Protein AF-A0A8J7C2B3-F1 (afdb_monomer_lite)

Structure (mmCIF, N/CA/C/O backbone):
data_AF-A0A8J7C2B3-F1
#
_entry.id   AF-A0A8J7C2B3-F1
#
loop_
_atom_site.group_PDB
_atom_site.id
_atom_site.type_symbol
_atom_site.label_atom_id
_atom_site.label_alt_id
_atom_site.label_comp_id
_atom_site.label_asym_id
_atom_site.label_entity_id
_atom_site.label_seq_id
_atom_site.pdbx_PDB_ins_code
_atom_site.Cartn_x
_atom_site.Cartn_y
_atom_site.Cartn_z
_atom_site.occupancy
_atom_site.B_iso_or_equiv
_atom_site.auth_seq_id
_atom_site.auth_comp_id
_atom_site.auth_asym_id
_atom_site.auth_atom_id
_atom_site.pdbx_PDB_model_num
ATOM 1 N N . MET A 1 1 ? -3.741 7.233 14.315 1.00 63.91 1 MET A N 1
ATOM 2 C CA . MET A 1 1 ? -2.740 7.835 13.414 1.00 63.91 1 MET A CA 1
ATOM 3 C C . MET A 1 1 ? -3.513 8.546 12.327 1.00 63.91 1 MET A C 1
ATOM 5 O O . MET A 1 1 ? -4.612 8.099 12.030 1.00 63.91 1 MET A O 1
ATOM 9 N N . THR A 1 2 ? -3.011 9.668 11.826 1.00 82.31 2 THR A N 1
ATOM 10 C CA . THR A 1 2 ? -3.606 10.317 10.649 1.00 82.31 2 THR A CA 1
ATOM 11 C C . THR A 1 2 ? -3.205 9.516 9.408 1.00 82.31 2 THR A C 1
ATOM 13 O O . THR A 1 2 ? -2.200 8.808 9.455 1.00 82.31 2 THR A O 1
ATOM 16 N N . GLU A 1 3 ? -3.984 9.598 8.329 1.00 89.44 3 GLU A N 1
ATOM 17 C CA . GLU A 1 3 ? -3.579 9.087 7.013 1.00 89.44 3 GLU A CA 1
ATOM 18 C C . GLU A 1 3 ? -2.138 9.539 6.681 1.00 89.44 3 GLU A C 1
ATOM 20 O O . GLU A 1 3 ? -1.842 10.731 6.826 1.00 89.44 3 GLU A O 1
ATOM 25 N N . PRO A 1 4 ? -1.236 8.614 6.299 1.00 92.25 4 PRO A N 1
ATOM 26 C CA . PRO A 1 4 ? 0.139 8.955 5.942 1.00 92.25 4 PRO A CA 1
ATOM 27 C C . PRO A 1 4 ? 0.186 9.709 4.606 1.00 92.25 4 PRO A C 1
ATOM 29 O O . PRO A 1 4 ? -0.692 9.542 3.768 1.00 92.25 4 PRO A O 1
ATOM 32 N N . ASP A 1 5 ? 1.234 10.497 4.355 1.00 92.94 5 ASP A N 1
ATOM 33 C CA . ASP A 1 5 ? 1.399 11.187 3.063 1.00 92.94 5 ASP A CA 1
ATOM 34 C C . ASP A 1 5 ? 1.707 10.217 1.904 1.00 92.94 5 ASP A C 1
ATOM 36 O O . ASP A 1 5 ? 1.377 10.478 0.743 1.00 92.94 5 ASP A O 1
ATOM 40 N N . PHE A 1 6 ? 2.369 9.100 2.207 1.00 93.75 6 PHE A N 1
ATOM 41 C CA . PHE A 1 6 ? 2.670 8.024 1.269 1.00 93.75 6 PHE A CA 1
ATOM 42 C C . PHE A 1 6 ? 2.889 6.704 2.003 1.00 93.75 6 PHE A C 1
ATOM 44 O O . PHE A 1 6 ? 3.150 6.667 3.205 1.00 93.75 6 PHE A O 1
ATOM 51 N N . LEU A 1 7 ? 2.825 5.617 1.242 1.00 95.12 7 LEU A N 1
ATOM 52 C CA . LEU A 1 7 ? 3.234 4.292 1.689 1.00 95.12 7 LEU A CA 1
ATOM 53 C C . LEU A 1 7 ? 4.487 3.858 0.936 1.00 95.12 7 LEU A C 1
ATOM 55 O O . LEU A 1 7 ? 4.627 4.140 -0.252 1.00 95.12 7 LEU A O 1
ATOM 59 N N . VAL A 1 8 ? 5.391 3.147 1.590 1.00 95.56 8 VAL A N 1
ATOM 60 C CA . VAL A 1 8 ? 6.576 2.565 0.968 1.00 95.56 8 VAL A CA 1
ATOM 61 C C . VAL A 1 8 ? 6.225 1.179 0.451 1.00 95.56 8 VAL A C 1
ATOM 63 O O . VAL A 1 8 ? 5.757 0.327 1.198 1.00 95.56 8 VAL A O 1
ATOM 66 N N . CYS A 1 9 ? 6.422 0.946 -0.847 1.00 95.62 9 CYS A N 1
ATOM 67 C CA . CYS A 1 9 ? 6.226 -0.377 -1.427 1.00 95.62 9 CYS A CA 1
ATOM 68 C C . CYS A 1 9 ? 7.395 -1.287 -1.051 1.00 95.62 9 CYS A C 1
ATOM 70 O O . CYS A 1 9 ? 8.495 -1.089 -1.561 1.00 95.62 9 CYS A O 1
ATOM 72 N N . MET A 1 10 ? 7.150 -2.331 -0.259 1.00 94.06 10 MET A N 1
ATOM 73 C CA . MET A 1 10 ? 8.194 -3.275 0.162 1.00 94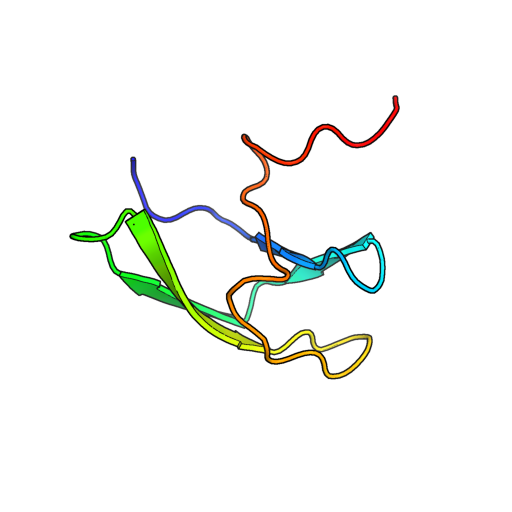.06 10 MET A CA 1
ATOM 74 C C . MET A 1 10 ? 8.781 -4.091 -0.999 1.00 94.06 10 MET A C 1
ATOM 76 O O . MET A 1 10 ? 9.871 -4.643 -0.890 1.00 94.06 10 MET A O 1
ATOM 80 N N . GLN A 1 11 ? 8.076 -4.175 -2.133 1.00 95.31 11 GLN A N 1
ATOM 81 C CA . GLN A 1 11 ? 8.544 -4.949 -3.285 1.00 95.31 11 GLN A CA 1
ATOM 82 C C . GLN A 1 11 ? 9.662 -4.242 -4.067 1.00 95.31 11 GLN A C 1
ATOM 84 O O . GLN A 1 11 ? 10.532 -4.901 -4.636 1.00 95.31 11 GLN A O 1
ATOM 89 N N . CYS A 1 12 ? 9.619 -2.911 -4.167 1.00 95.38 12 CYS A N 1
ATOM 90 C CA . CYS A 1 12 ? 10.575 -2.147 -4.977 1.00 95.38 12 CYS A CA 1
ATOM 91 C C . CYS A 1 12 ? 11.165 -0.926 -4.277 1.00 95.38 12 CYS A C 1
ATOM 93 O O . CYS A 1 12 ? 11.889 -0.173 -4.923 1.00 95.38 12 CYS A O 1
ATOM 95 N N . ASP A 1 13 ? 10.865 -0.747 -2.994 1.00 94.56 13 ASP A N 1
ATOM 96 C CA . ASP A 1 13 ? 11.461 0.274 -2.139 1.00 94.56 13 ASP A CA 1
ATOM 97 C C . ASP A 1 13 ? 11.193 1.708 -2.622 1.00 94.56 13 ASP A C 1
ATOM 99 O O . ASP A 1 13 ? 12.052 2.585 -2.636 1.00 94.56 13 ASP A O 1
ATOM 103 N N . THR A 1 14 ? 9.973 1.945 -3.112 1.00 94.19 14 THR A N 1
ATOM 104 C CA . THR A 1 14 ? 9.578 3.251 -3.657 1.00 94.19 14 THR A CA 1
ATOM 105 C C . THR A 1 14 ? 8.338 3.807 -2.969 1.00 94.19 14 THR A C 1
ATOM 107 O O . THR A 1 14 ? 7.399 3.040 -2.719 1.00 94.19 14 THR A O 1
ATOM 110 N N . PRO A 1 15 ? 8.261 5.134 -2.768 1.00 95.25 15 PRO A N 1
ATOM 111 C CA . PRO A 1 15 ? 7.079 5.775 -2.211 1.00 95.25 15 PRO A CA 1
ATOM 112 C C . PRO A 1 15 ? 5.890 5.695 -3.178 1.00 95.25 15 PRO A C 1
ATOM 114 O O . PRO A 1 15 ? 6.025 5.866 -4.393 1.00 95.25 15 PRO A O 1
ATOM 117 N N . CYS A 1 16 ? 4.710 5.447 -2.624 1.00 95.12 16 CYS A N 1
ATOM 118 C CA . CYS A 1 16 ? 3.448 5.281 -3.327 1.00 95.12 16 CYS A CA 1
ATOM 119 C C . CYS A 1 16 ? 2.404 6.248 -2.769 1.00 95.12 16 CYS A C 1
ATOM 121 O O . CYS A 1 16 ? 2.052 6.201 -1.594 1.00 95.12 16 CYS A O 1
ATOM 123 N N . TYR A 1 17 ? 1.888 7.097 -3.655 1.00 94.50 17 TYR A N 1
ATOM 124 C CA . TYR A 1 17 ? 0.944 8.173 -3.331 1.00 94.50 17 TYR A CA 1
ATOM 125 C C . TYR A 1 17 ? -0.498 7.861 -3.764 1.00 94.50 17 TYR A C 1
ATOM 127 O O . TYR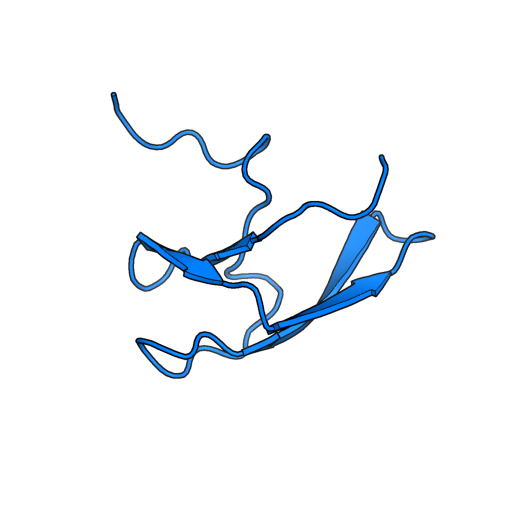 A 1 17 ? -1.382 8.697 -3.619 1.00 94.50 17 TYR A O 1
ATOM 135 N N . ILE A 1 18 ? -0.733 6.689 -4.367 1.00 94.44 18 ILE A N 1
ATOM 136 C CA . ILE A 1 18 ? -2.055 6.263 -4.842 1.00 94.44 18 ILE A CA 1
ATOM 137 C C . ILE A 1 18 ? -2.513 5.077 -4.001 1.00 94.44 18 ILE A C 1
ATOM 139 O O . ILE A 1 18 ? -2.137 3.931 -4.258 1.00 94.44 18 ILE A O 1
ATOM 143 N N . PHE A 1 19 ? -3.311 5.386 -2.986 1.00 95.56 19 PHE A N 1
ATOM 144 C CA . PHE A 1 19 ? -3.927 4.431 -2.076 1.00 95.56 19 PHE A CA 1
ATOM 145 C C . PHE A 1 19 ? -5.219 5.015 -1.491 1.00 95.56 19 PHE A C 1
ATOM 147 O O . PHE A 1 19 ? -5.453 6.220 -1.547 1.00 95.56 19 PHE A O 1
ATOM 154 N N . GLU A 1 20 ? -6.062 4.144 -0.949 1.00 95.50 20 GLU A N 1
ATOM 155 C CA . GLU A 1 20 ? -7.200 4.497 -0.103 1.00 95.50 20 GLU A CA 1
ATOM 156 C C . GLU A 1 20 ? -6.882 4.054 1.328 1.00 95.50 20 GLU A C 1
ATOM 158 O O . GLU A 1 20 ? -6.507 2.899 1.547 1.00 95.50 20 GLU A O 1
ATOM 163 N N . TRP A 1 21 ? -7.017 4.950 2.305 1.00 94.12 21 T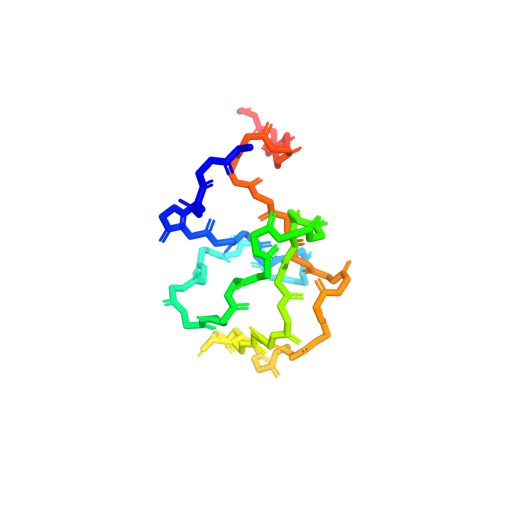RP A N 1
ATOM 164 C CA . TRP A 1 21 ? -6.72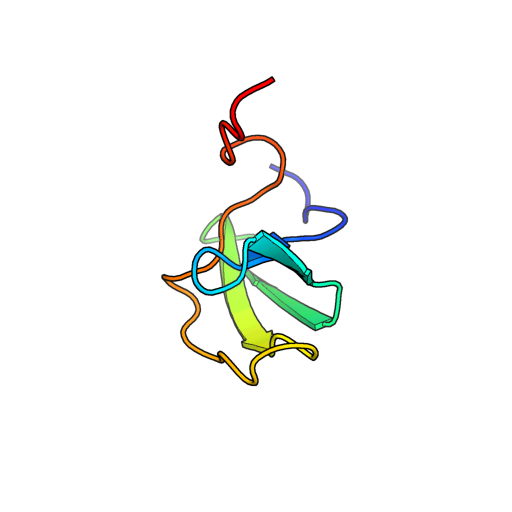8 4.667 3.711 1.00 94.12 21 TRP A CA 1
ATOM 165 C C . TRP A 1 21 ? -7.993 4.337 4.513 1.00 94.12 21 TRP A C 1
ATOM 167 O O . TRP A 1 21 ? -9.032 4.982 4.374 1.00 94.12 21 TRP A O 1
ATOM 177 N N . ASP A 1 22 ? -7.906 3.329 5.381 1.00 92.94 22 ASP A N 1
ATOM 178 C CA . ASP A 1 22 ? -8.946 2.966 6.346 1.00 92.94 22 ASP A CA 1
ATOM 179 C C . ASP A 1 22 ? -8.537 3.475 7.737 1.00 92.94 22 ASP A C 1
ATOM 181 O O . ASP A 1 22 ? -7.698 2.870 8.405 1.00 92.94 22 ASP A O 1
ATOM 185 N N . ASP A 1 23 ? -9.127 4.596 8.166 1.00 90.25 23 ASP A N 1
ATOM 186 C CA . ASP A 1 23 ? -8.823 5.252 9.452 1.00 90.25 23 ASP A CA 1
ATOM 187 C C . ASP A 1 23 ? -9.203 4.383 10.669 1.00 90.25 23 ASP A C 1
ATOM 189 O O . ASP A 1 23 ? -8.542 4.430 11.702 1.00 90.25 23 ASP A O 1
ATOM 193 N N . ASP A 1 24 ? -10.218 3.519 10.534 1.00 91.56 24 ASP A N 1
ATOM 194 C CA . ASP A 1 24 ? -10.656 2.608 11.602 1.00 91.56 24 ASP A CA 1
ATOM 195 C C . ASP A 1 24 ? -9.636 1.483 11.825 1.00 91.56 24 ASP A C 1
ATOM 197 O O . ASP A 1 24 ? -9.354 1.086 12.957 1.00 91.56 24 ASP A O 1
ATOM 201 N N . LYS A 1 25 ? -9.040 0.988 10.733 1.00 89.62 25 LYS A N 1
ATOM 202 C CA . LYS A 1 25 ? -8.052 -0.100 10.767 1.00 89.62 25 LYS A CA 1
ATOM 203 C C . LYS A 1 25 ? -6.599 0.366 10.735 1.00 89.62 25 LYS A C 1
ATOM 205 O O . LYS A 1 25 ? -5.724 -0.493 10.833 1.00 89.62 25 LYS A O 1
ATOM 210 N N . LEU A 1 26 ? -6.361 1.670 10.579 1.00 88.44 26 LEU A N 1
ATOM 211 C CA . LEU A 1 26 ? -5.045 2.288 10.404 1.00 88.44 26 LEU A CA 1
ATOM 212 C C . LEU A 1 26 ? -4.196 1.558 9.351 1.00 88.44 26 LEU A C 1
ATOM 214 O O . LEU A 1 26 ? -3.056 1.186 9.613 1.00 88.44 26 LEU A O 1
ATOM 218 N N . LYS A 1 27 ? -4.781 1.289 8.178 1.00 90.19 27 LYS A N 1
ATOM 219 C CA . LYS A 1 27 ? -4.092 0.595 7.081 1.00 90.19 27 LYS A CA 1
ATOM 220 C C . LYS A 1 27 ? -4.642 0.970 5.711 1.00 90.19 27 LYS A C 1
ATOM 222 O O . LYS A 1 27 ? -5.789 1.402 5.593 1.00 90.19 27 LYS A O 1
ATOM 227 N N . ALA A 1 28 ? -3.865 0.690 4.667 1.00 92.75 28 ALA A N 1
ATOM 228 C CA . ALA A 1 28 ? -4.334 0.789 3.291 1.00 92.75 28 ALA A CA 1
ATOM 229 C C . ALA A 1 28 ? -5.480 -0.200 3.030 1.00 92.75 28 ALA A C 1
ATOM 231 O O . ALA A 1 28 ? -5.371 -1.403 3.294 1.00 92.75 28 ALA A O 1
ATOM 232 N N . ARG A 1 29 ? -6.587 0.312 2.500 1.00 94.44 29 ARG A N 1
ATOM 233 C CA . ARG A 1 29 ? -7.706 -0.480 1.993 1.00 94.44 29 ARG A CA 1
ATOM 234 C C . ARG A 1 29 ? -7.456 -0.953 0.566 1.00 94.44 29 ARG A C 1
ATOM 236 O O . ARG A 1 29 ? -7.703 -2.120 0.279 1.00 94.44 29 ARG A O 1
ATOM 243 N N . ASP A 1 30 ? -6.922 -0.063 -0.260 1.00 95.44 30 ASP A N 1
ATOM 244 C CA . ASP A 1 30 ? -6.508 -0.299 -1.641 1.00 95.44 30 ASP A CA 1
ATOM 245 C C . ASP A 1 30 ? -5.213 0.479 -1.899 1.00 95.44 30 ASP A C 1
ATOM 247 O O . ASP A 1 30 ? -5.021 1.563 -1.352 1.00 95.44 30 ASP A O 1
ATOM 251 N N . VAL A 1 31 ? -4.313 -0.059 -2.719 1.00 96.31 31 VAL A N 1
ATOM 252 C CA . VAL A 1 31 ? -3.037 0.582 -3.067 1.00 96.31 31 VAL A CA 1
ATOM 253 C C . VAL A 1 31 ? -2.569 0.089 -4.427 1.00 96.31 31 VAL A C 1
ATOM 255 O O . VAL A 1 31 ? -2.853 -1.042 -4.810 1.00 96.31 31 VAL A O 1
ATOM 258 N N . LEU A 1 32 ? -1.851 0.933 -5.166 1.00 96.31 32 LEU A N 1
ATOM 259 C CA . LEU A 1 32 ? -1.177 0.516 -6.390 1.00 96.31 32 LEU A CA 1
ATOM 260 C C . LEU A 1 32 ? 0.168 1.221 -6.537 1.00 96.31 32 LEU A C 1
ATOM 262 O O . LEU A 1 32 ? 0.243 2.432 -6.776 1.00 96.31 32 LEU A O 1
ATOM 266 N N . CYS A 1 33 ? 1.241 0.438 -6.492 1.00 96.81 33 CYS A N 1
ATOM 267 C CA . CYS A 1 33 ? 2.569 0.913 -6.824 1.00 96.81 33 CYS A CA 1
ATOM 268 C C . CYS A 1 33 ? 2.656 1.229 -8.319 1.00 96.81 33 CYS A C 1
ATOM 270 O O . CYS A 1 33 ? 2.601 0.343 -9.170 1.00 96.81 33 CYS A O 1
ATOM 272 N N . GLN A 1 34 ? 2.873 2.503 -8.641 1.00 95.31 34 GLN A N 1
ATOM 273 C CA . GLN A 1 34 ? 3.013 2.962 -10.026 1.00 95.31 34 GLN A CA 1
ATOM 274 C C . GLN A 1 34 ? 4.358 2.565 -10.666 1.00 95.31 34 GLN A C 1
ATOM 276 O O . GLN A 1 34 ? 4.550 2.783 -11.859 1.00 95.31 34 GLN A O 1
ATOM 281 N N . ILE A 1 35 ? 5.291 2.003 -9.886 1.00 96.75 35 ILE A N 1
ATOM 282 C CA . ILE A 1 35 ? 6.641 1.642 -10.338 1.00 96.75 35 ILE A CA 1
ATOM 283 C C . ILE A 1 35 ? 6.716 0.167 -10.740 1.00 96.75 35 ILE A C 1
ATOM 285 O O . ILE A 1 35 ? 7.115 -0.146 -11.859 1.00 96.75 35 ILE A O 1
ATOM 289 N N . CYS A 1 36 ? 6.323 -0.741 -9.842 1.00 96.44 36 CYS A N 1
ATOM 290 C CA . CYS A 1 36 ? 6.397 -2.187 -10.076 1.00 96.44 36 CYS A CA 1
ATOM 291 C C . CYS A 1 36 ? 5.037 -2.852 -10.340 1.00 96.44 36 CYS A C 1
ATOM 293 O O . CYS A 1 36 ? 5.004 -4.020 -10.722 1.00 96.44 36 CYS A O 1
ATOM 295 N N . GLY A 1 37 ? 3.926 -2.132 -10.147 1.00 96.06 37 GLY A N 1
ATOM 296 C CA . GLY A 1 37 ? 2.571 -2.657 -10.327 1.00 96.06 37 GLY A CA 1
ATOM 297 C C . GLY A 1 37 ? 2.029 -3.470 -9.148 1.00 96.06 37 GLY A C 1
ATOM 298 O O . GLY A 1 37 ? 0.983 -4.085 -9.303 1.00 96.06 37 GLY A O 1
ATOM 299 N N . ASN A 1 38 ? 2.716 -3.492 -7.999 1.00 96.62 38 ASN A N 1
ATOM 300 C CA . ASN A 1 38 ? 2.225 -4.163 -6.793 1.00 96.62 38 ASN A CA 1
ATOM 301 C C . ASN A 1 38 ? 0.922 -3.522 -6.288 1.00 96.62 38 ASN A C 1
ATOM 303 O O . ASN A 1 38 ? 0.862 -2.304 -6.135 1.00 96.62 38 ASN A O 1
ATOM 307 N N . ASP A 1 39 ? -0.085 -4.335 -5.995 1.00 96.06 39 ASP A N 1
ATOM 308 C CA . ASP A 1 39 ? -1.385 -3.943 -5.440 1.00 96.06 39 ASP A CA 1
ATOM 309 C C . ASP A 1 39 ? -1.714 -4.652 -4.112 1.00 96.06 39 ASP A C 1
ATOM 311 O O . ASP A 1 39 ? -2.781 -4.463 -3.526 1.00 96.06 39 ASP A O 1
ATOM 315 N N . ALA A 1 40 ? -0.792 -5.466 -3.593 1.00 95.69 40 ALA A N 1
ATOM 316 C CA . ALA A 1 40 ? -0.993 -6.187 -2.348 1.00 95.69 40 ALA A CA 1
ATOM 317 C C . ALA A 1 40 ? -0.841 -5.245 -1.145 1.00 95.69 40 ALA A C 1
ATOM 319 O O . ALA A 1 40 ? 0.271 -4.937 -0.742 1.00 95.69 40 ALA A O 1
ATOM 320 N N . THR A 1 41 ? -1.946 -4.831 -0.517 1.00 93.69 41 THR A N 1
ATOM 321 C CA . THR A 1 41 ? -1.957 -3.882 0.623 1.00 93.69 41 THR A CA 1
ATOM 322 C C . THR A 1 41 ? -1.068 -4.262 1.807 1.00 93.69 41 THR A C 1
ATOM 324 O O . THR A 1 41 ? -0.606 -3.377 2.516 1.00 93.69 41 THR A O 1
ATOM 327 N N . GLY A 1 42 ? -0.812 -5.556 2.027 1.00 93.56 42 GLY A N 1
ATOM 328 C CA . GLY A 1 42 ? 0.105 -6.035 3.069 1.00 93.56 42 GLY A CA 1
ATOM 329 C C . GLY A 1 42 ? 1.592 -5.903 2.724 1.00 93.56 42 GLY A C 1
ATOM 330 O O . GLY A 1 42 ? 2.425 -6.204 3.567 1.00 93.56 42 GLY A O 1
ATOM 331 N N . GLU A 1 43 ? 1.919 -5.481 1.502 1.00 95.00 43 GLU A N 1
ATOM 332 C CA . GLU A 1 43 ? 3.284 -5.267 1.001 1.00 95.00 43 GLU A CA 1
ATOM 333 C C . GLU A 1 43 ? 3.644 -3.772 0.937 1.00 95.00 43 GLU A C 1
ATOM 335 O O . GLU A 1 43 ? 4.479 -3.343 0.133 1.00 95.00 43 GLU A O 1
ATOM 340 N N . PHE A 1 44 ? 2.971 -2.967 1.760 1.00 94.62 44 PHE A N 1
ATOM 341 C CA . PHE A 1 44 ? 3.183 -1.534 1.878 1.00 94.62 44 PHE A CA 1
ATOM 342 C C . PHE A 1 44 ? 3.255 -1.141 3.347 1.00 94.62 44 PHE A C 1
ATOM 344 O O . PHE A 1 44 ? 2.403 -1.541 4.138 1.00 94.62 44 PHE A O 1
ATOM 351 N N . GLU A 1 45 ? 4.245 -0.326 3.683 1.00 93.75 45 GLU A N 1
ATOM 352 C CA . GLU A 1 45 ? 4.466 0.180 5.036 1.00 93.75 45 GLU A CA 1
ATOM 353 C C . GLU A 1 45 ? 4.305 1.698 5.061 1.00 93.75 45 GLU A C 1
ATOM 355 O O . GLU A 1 45 ? 4.490 2.376 4.050 1.00 93.75 45 GLU A O 1
ATOM 360 N N . THR A 1 46 ? 3.926 2.253 6.206 1.00 91.81 46 THR A N 1
ATOM 361 C CA . THR A 1 46 ? 3.965 3.708 6.392 1.00 91.81 46 THR A CA 1
ATOM 362 C C . THR A 1 46 ? 5.415 4.181 6.500 1.00 91.81 46 THR A C 1
ATOM 364 O O . THR A 1 46 ? 6.279 3.408 6.900 1.00 91.81 46 THR A O 1
ATOM 367 N N . ASP A 1 47 ? 5.698 5.445 6.175 1.00 85.75 47 ASP A N 1
ATOM 368 C CA . ASP A 1 47 ? 7.034 6.039 6.380 1.00 85.75 47 ASP A CA 1
ATOM 369 C C . ASP A 1 47 ? 7.531 5.896 7.833 1.00 85.75 47 ASP A C 1
ATOM 371 O O . ASP A 1 47 ? 8.710 5.661 8.065 1.00 85.75 47 ASP A O 1
ATOM 375 N N . GLU A 1 48 ? 6.621 5.957 8.812 1.00 84.06 48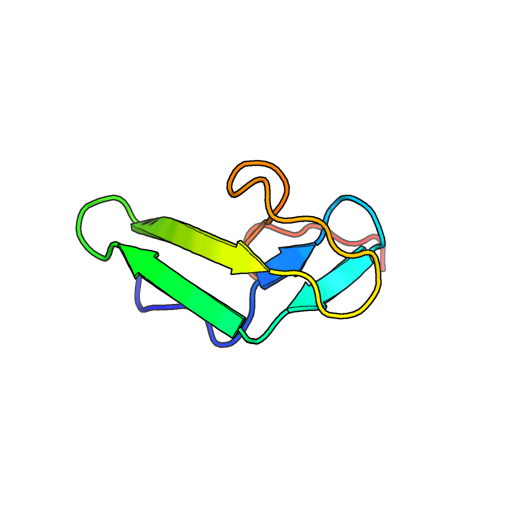 GLU A N 1
ATOM 376 C CA . GLU A 1 48 ? 6.950 5.778 10.233 1.00 84.06 48 GLU A CA 1
ATOM 377 C C . GLU A 1 48 ? 7.346 4.333 10.587 1.00 84.06 48 GLU A C 1
ATOM 379 O O . GLU A 1 48 ? 8.145 4.115 11.499 1.00 84.06 48 GLU A O 1
ATOM 384 N N . GLU A 1 49 ? 6.762 3.339 9.912 1.00 83.94 49 GLU A N 1
ATOM 385 C CA . GLU A 1 49 ? 7.057 1.915 10.129 1.00 83.94 49 GLU A CA 1
ATOM 386 C C . GLU A 1 49 ? 8.238 1.430 9.287 1.00 83.94 49 GLU A C 1
ATOM 388 O O . GLU A 1 49 ? 8.981 0.535 9.705 1.00 83.94 49 GLU A O 1
ATOM 393 N N . TYR A 1 50 ? 8.431 2.043 8.123 1.00 81.94 50 TYR A N 1
ATOM 394 C CA . TYR A 1 50 ? 9.481 1.699 7.191 1.00 81.94 50 TYR A CA 1
ATOM 395 C C . TYR A 1 50 ? 10.852 2.092 7.762 1.00 81.94 50 TYR A C 1
ATOM 397 O O . TYR A 1 50 ? 11.281 3.243 7.733 1.00 81.94 50 TYR A O 1
ATOM 405 N N . ASN A 1 51 ? 11.571 1.100 8.286 1.00 69.94 51 ASN A N 1
ATOM 406 C CA . ASN A 1 51 ? 12.926 1.253 8.821 1.00 69.94 51 ASN A CA 1
ATOM 407 C C . ASN A 1 51 ? 13.975 1.073 7.711 1.00 69.94 51 ASN A C 1
ATOM 409 O O . ASN A 1 51 ? 14.854 0.217 7.824 1.00 69.94 51 ASN A O 1
ATOM 413 N N . GLY A 1 52 ? 13.857 1.836 6.621 1.00 61.72 52 GLY A N 1
ATOM 414 C CA . GLY A 1 52 ? 14.864 1.850 5.559 1.00 61.72 52 GLY A CA 1
ATOM 415 C C . GLY A 1 52 ? 16.253 2.123 6.133 1.00 61.72 52 GLY A C 1
ATOM 416 O O . GLY A 1 52 ? 16.422 3.034 6.943 1.00 61.72 52 GLY A O 1
ATOM 417 N N . GLU A 1 53 ? 17.228 1.294 5.762 1.00 63.66 53 GLU A N 1
ATOM 418 C CA . GLU A 1 53 ? 18.600 1.395 6.260 1.00 63.66 53 GLU A CA 1
ATOM 419 C C . GLU A 1 53 ? 19.213 2.736 5.811 1.00 63.66 53 GLU A C 1
ATOM 421 O O . GLU A 1 53 ? 19.252 3.033 4.615 1.00 63.66 53 GLU A O 1
ATOM 426 N N . GLU A 1 54 ? 19.647 3.549 6.779 1.00 56.91 54 GLU A N 1
ATOM 427 C CA . GLU A 1 54 ? 20.327 4.842 6.581 1.00 56.91 54 GLU A CA 1
ATOM 428 C C . GLU A 1 54 ? 21.649 4.757 5.795 1.00 56.91 54 GLU A C 1
ATOM 430 O O . GLU A 1 54 ? 22.448 3.816 6.024 1.00 56.91 54 GLU A O 1
#

Organism: NCB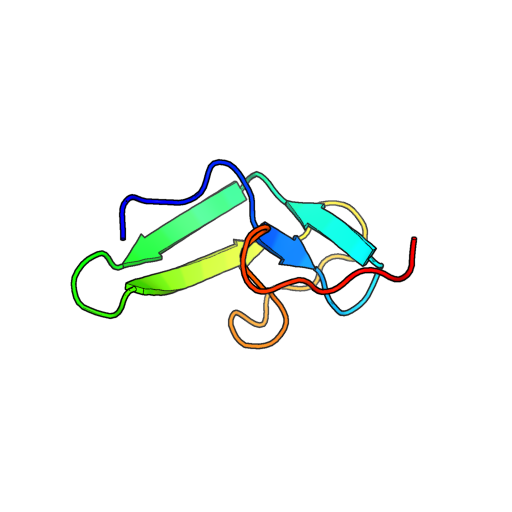I:txid2886004

Sequence (54 aa):
MTEPDFLVCMQCDTPCYIFEWDDDKLKARDVLCQICGNDATGEFETDEEYNGEE

pLDDT: mean 90.32, std 9.46, range [56.91, 96.81]

Secondary structure (DSSP, 8-state):
-PPPS-EEETTTTEEE--EEEETTTTEEEEE--TTT----GGGEEETTT-----

Foldseek 3Di:
DPDACFWQQQVPRDTFRDFDADPVVRFTPWGADPPPGDTPRVRIHGPVGDPPPD

Radius of gyration: 10.27 Å; chains: 1; bounding box: 31×17×24 Å